Protein AF-A0A1N7EZH6-F1 (afdb_monomer_lite)

Organism: NCBI:txid58117

InterPro domains:
  IPR011146 HIT-like domain [PF01230] (11-40)
  IPR011146 HIT-like domain [PS51084] (1-46)
  IPR019808 Histidine triad, conserved site [PS00892] (20-38)
  IPR036265 HIT-like superfamily [G3DSA:3.30.428.10] (1-75)
  IPR036265 HIT-like superfamily [SSF54197] (7-59)

Radius of gyration: 16.42 Å; chains: 1; bounding box: 46×27×40 Å

pLDDT: mean 88.97, std 15.41, range [42.12, 97.94]

Foldseek 3Di:
DLQLCVQLPHDADGWDKDWQDDVVSVDPDPDGDIDIGGDDPPDPDDPDDDPDDDDPVVVVSSVVSSQVSCVVVVDDDPDPPDDDDDDD

Structure (mmCIF, N/CA/C/O backbone):
data_AF-A0A1N7EZH6-F1
#
_entry.id   AF-A0A1N7EZH6-F1
#
loop_
_atom_site.group_PDB
_atom_site.id
_atom_site.type_symbol
_atom_site.label_atom_id
_atom_site.label_alt_id
_atom_site.label_comp_id
_atom_site.label_asym_id
_atom_site.label_entity_id
_atom_site.label_seq_id
_atom_site.pdbx_PDB_ins_code
_atom_site.Cartn_x
_atom_site.Cartn_y
_atom_site.Cartn_z
_atom_site.occupancy
_atom_site.B_iso_or_equiv
_atom_site.auth_seq_id
_atom_site.auth_comp_id
_atom_site.auth_asym_id
_atom_site.auth_atom_id
_atom_site.pdbx_PDB_model_num
ATOM 1 N N . MET A 1 1 ? -4.364 -6.357 6.818 1.00 90.00 1 MET A N 1
ATOM 2 C CA . MET A 1 1 ? -4.441 -5.052 6.117 1.00 90.00 1 MET A CA 1
ATOM 3 C C . MET A 1 1 ? -5.797 -4.729 5.503 1.00 90.00 1 MET A C 1
ATOM 5 O O . MET A 1 1 ? -6.415 -3.799 5.991 1.00 90.00 1 MET A O 1
ATOM 9 N N . GLY A 1 2 ? -6.329 -5.465 4.516 1.00 95.56 2 GLY A N 1
ATOM 10 C CA . GLY A 1 2 ? -7.591 -5.064 3.854 1.00 95.56 2 GLY A CA 1
ATOM 11 C C . GLY A 1 2 ? -8.790 -4.819 4.789 1.00 95.56 2 GLY A C 1
ATOM 12 O O . GLY A 1 2 ? -9.519 -3.851 4.614 1.00 95.56 2 GLY A O 1
ATOM 13 N N . ARG A 1 3 ? -8.966 -5.636 5.840 1.00 96.62 3 ARG A N 1
ATOM 14 C CA . ARG A 1 3 ? -9.997 -5.379 6.868 1.00 96.62 3 ARG A CA 1
ATOM 15 C C . ARG A 1 3 ? -9.738 -4.111 7.688 1.00 96.62 3 ARG A C 1
ATOM 17 O O . ARG A 1 3 ? -10.700 -3.455 8.056 1.00 96.62 3 ARG A O 1
ATOM 24 N N . ALA A 1 4 ? -8.477 -3.801 7.982 1.00 97.00 4 ALA A N 1
ATOM 25 C CA . ALA A 1 4 ? -8.106 -2.617 8.753 1.00 97.00 4 ALA A CA 1
ATOM 26 C C . ALA A 1 4 ? -8.353 -1.348 7.935 1.00 97.00 4 ALA A C 1
ATOM 28 O O . ALA A 1 4 ? -8.984 -0.426 8.427 1.00 97.00 4 ALA A O 1
ATOM 29 N N . LEU A 1 5 ? -7.979 -1.355 6.651 1.00 97.62 5 LEU A N 1
ATOM 30 C CA . LEU A 1 5 ? -8.258 -0.253 5.725 1.00 97.62 5 LEU A CA 1
ATOM 31 C C . LEU A 1 5 ? -9.760 0.025 5.566 1.00 97.62 5 LEU A C 1
ATOM 33 O O . LEU A 1 5 ? -10.161 1.174 5.472 1.00 97.62 5 LEU A O 1
ATOM 37 N N . ARG A 1 6 ? -10.615 -1.005 5.587 1.00 97.25 6 ARG A N 1
ATOM 38 C CA . ARG A 1 6 ? -12.078 -0.809 5.582 1.00 97.25 6 ARG A CA 1
ATOM 39 C C . ARG A 1 6 ? -12.633 -0.250 6.897 1.00 97.25 6 ARG A C 1
ATOM 41 O O . ARG A 1 6 ? -13.767 0.211 6.927 1.00 97.25 6 ARG A O 1
ATOM 48 N N . ARG A 1 7 ? -11.870 -0.330 7.990 1.00 97.12 7 ARG A N 1
ATOM 49 C CA . ARG A 1 7 ? -12.251 0.158 9.326 1.00 97.12 7 ARG A CA 1
ATOM 50 C C . ARG A 1 7 ? -11.547 1.457 9.720 1.00 97.12 7 ARG A C 1
ATOM 52 O O . ARG A 1 7 ? -11.895 2.015 10.750 1.00 97.12 7 ARG A O 1
ATOM 59 N N . SER A 1 8 ? -10.594 1.941 8.924 1.00 96.88 8 SER A N 1
ATOM 60 C CA . SER A 1 8 ? -9.787 3.124 9.243 1.00 96.88 8 SER A CA 1
ATOM 61 C C . SER A 1 8 ? -10.505 4.455 9.011 1.00 96.88 8 SER A C 1
ATOM 63 O O . SER A 1 8 ? -9.982 5.500 9.377 1.00 96.88 8 SER A O 1
ATOM 65 N N . GLY A 1 9 ? -11.668 4.451 8.352 1.00 96.19 9 GLY A N 1
ATOM 66 C CA . GLY A 1 9 ? -12.341 5.673 7.894 1.00 96.19 9 GLY A CA 1
ATOM 67 C C . GLY A 1 9 ? -11.768 6.249 6.593 1.00 96.19 9 GLY A C 1
ATOM 68 O O . GLY A 1 9 ? -12.353 7.169 6.026 1.00 96.19 9 GLY A O 1
ATOM 69 N N . LEU A 1 10 ? -10.673 5.683 6.071 1.00 96.62 10 LEU A N 1
ATOM 70 C CA . LEU A 1 10 ? -10.221 5.953 4.707 1.00 96.62 10 LEU A CA 1
ATOM 71 C C . LEU A 1 10 ? -11.201 5.329 3.710 1.00 96.62 10 LEU A C 1
ATOM 73 O O . LEU A 1 10 ? -11.791 4.277 3.966 1.00 96.62 10 LEU A O 1
ATOM 77 N N . ARG A 1 11 ? -11.350 5.951 2.538 1.00 96.94 11 ARG A N 1
ATOM 78 C CA . ARG A 1 11 ? -12.209 5.411 1.480 1.00 96.94 11 ARG A CA 1
ATOM 79 C C . ARG A 1 11 ? -11.622 4.098 0.957 1.00 96.94 11 ARG A C 1
ATOM 81 O O . ARG A 1 11 ? -10.638 4.097 0.223 1.00 96.94 11 ARG A O 1
ATOM 88 N N . CYS A 1 12 ? -12.227 2.981 1.349 1.00 97.94 12 CYS A N 1
ATOM 89 C CA . CYS A 1 12 ? -11.785 1.645 0.978 1.00 97.94 12 CYS A CA 1
ATOM 90 C C . CYS A 1 12 ? -12.955 0.660 1.065 1.00 97.94 12 CYS A C 1
ATOM 92 O O . CYS A 1 12 ? -13.539 0.468 2.128 1.00 97.94 12 CYS A O 1
ATOM 94 N N . GLU A 1 13 ? -13.266 0.003 -0.046 1.00 97.88 13 GLU A N 1
ATOM 95 C CA . GLU A 1 13 ? -14.268 -1.065 -0.161 1.00 97.88 13 GLU A CA 1
ATOM 96 C C . GLU A 1 13 ? -13.597 -2.406 -0.519 1.00 97.88 13 GLU A C 1
ATOM 98 O O . GLU A 1 13 ? -14.053 -3.473 -0.109 1.00 97.88 13 GLU A O 1
ATOM 103 N N . GLY A 1 14 ? -12.446 -2.360 -1.198 1.00 97.44 14 GLY A N 1
ATOM 104 C CA . GLY A 1 14 ? -11.626 -3.513 -1.577 1.00 97.44 14 GLY A CA 1
ATOM 105 C C . GLY A 1 14 ? -10.130 -3.194 -1.542 1.00 97.44 14 GLY A C 1
ATOM 106 O O . GLY A 1 14 ? -9.738 -2.062 -1.276 1.00 97.44 14 GLY A O 1
ATOM 107 N N . VAL A 1 15 ? -9.279 -4.192 -1.793 1.00 97.94 15 VAL A N 1
ATOM 108 C CA . VAL A 1 15 ? -7.828 -3.983 -1.949 1.00 97.94 15 VAL A CA 1
ATOM 109 C C . VAL A 1 15 ? -7.278 -4.797 -3.114 1.00 97.94 15 VAL A C 1
ATOM 111 O O . VAL A 1 15 ? -7.661 -5.954 -3.276 1.00 97.94 15 VAL A O 1
ATOM 114 N N . ASN A 1 16 ? -6.338 -4.221 -3.864 1.00 97.44 16 ASN A N 1
ATOM 115 C CA . ASN A 1 16 ? -5.428 -4.992 -4.711 1.00 97.44 16 ASN A CA 1
ATOM 116 C C . ASN A 1 16 ? -4.148 -5.284 -3.923 1.00 97.44 16 ASN A C 1
ATOM 118 O O . ASN A 1 16 ? -3.632 -4.404 -3.233 1.00 97.44 16 ASN A O 1
ATOM 122 N N . ILE A 1 17 ? -3.632 -6.504 -4.061 1.00 97.31 17 ILE A N 1
ATOM 123 C CA . ILE A 1 17 ? -2.285 -6.871 -3.622 1.00 97.31 17 ILE A CA 1
ATOM 124 C C . ILE A 1 17 ? -1.436 -7.039 -4.874 1.00 97.31 17 ILE A C 1
ATOM 126 O O . ILE A 1 17 ? -1.854 -7.725 -5.806 1.00 97.31 17 ILE A O 1
ATOM 130 N N . PHE A 1 18 ? -0.270 -6.406 -4.894 1.00 96.25 18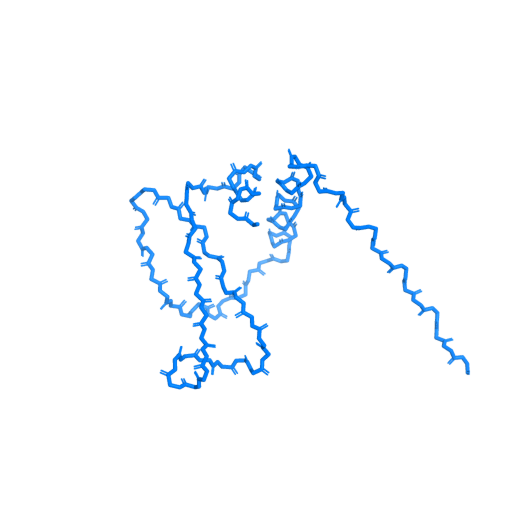 PHE A N 1
ATOM 131 C CA . PHE A 1 18 ? 0.674 -6.502 -5.999 1.00 96.25 18 PHE A CA 1
ATOM 132 C C . PHE A 1 18 ? 2.066 -6.817 -5.454 1.00 96.25 18 PHE A C 1
ATOM 134 O O . PHE A 1 18 ? 2.548 -6.153 -4.534 1.00 96.25 18 PHE A O 1
ATOM 141 N N . LEU A 1 19 ? 2.673 -7.855 -6.023 1.00 97.19 19 LEU A N 1
ATOM 142 C CA . LEU A 1 19 ? 4.043 -8.278 -5.777 1.00 97.19 19 LEU A CA 1
ATOM 143 C C . LEU A 1 19 ? 4.786 -8.178 -7.107 1.00 97.19 19 LEU A C 1
ATOM 145 O O . LEU A 1 19 ? 4.401 -8.847 -8.066 1.00 97.19 19 LEU A O 1
ATOM 149 N N . ALA A 1 20 ? 5.832 -7.361 -7.140 1.00 97.19 20 ALA A N 1
ATOM 150 C CA . ALA A 1 20 ? 6.802 -7.360 -8.221 1.00 97.19 20 ALA A CA 1
ATOM 151 C C . ALA A 1 20 ? 7.979 -8.250 -7.805 1.00 97.19 20 ALA A C 1
ATOM 153 O O . ALA A 1 20 ? 8.716 -7.903 -6.882 1.00 97.19 20 ALA A O 1
ATOM 154 N N . ASP A 1 21 ? 8.112 -9.410 -8.447 1.00 97.69 21 ASP A N 1
ATOM 155 C CA . ASP A 1 21 ? 9.199 -10.364 -8.214 1.00 97.69 21 ASP A CA 1
ATOM 156 C C . ASP A 1 21 ? 10.125 -10.389 -9.436 1.00 97.69 21 ASP A C 1
ATOM 158 O O . ASP A 1 21 ? 9.796 -10.956 -10.481 1.00 97.69 21 ASP A O 1
ATOM 162 N N . GLY A 1 22 ? 11.258 -9.699 -9.314 1.00 97.94 22 GLY A N 1
ATOM 163 C CA . GLY A 1 22 ? 12.223 -9.482 -10.384 1.00 97.94 22 GLY A CA 1
ATOM 164 C C . GLY A 1 22 ? 11.974 -8.213 -11.206 1.00 97.94 22 GLY A C 1
ATOM 165 O O . GLY A 1 22 ? 10.859 -7.705 -11.330 1.00 97.94 22 GLY A O 1
ATOM 166 N N . GLU A 1 23 ? 13.049 -7.706 -11.810 1.00 97.44 23 GLU A N 1
ATOM 167 C CA . GLU A 1 23 ? 13.061 -6.464 -12.598 1.00 97.44 23 GLU A CA 1
ATOM 168 C C . GLU A 1 23 ? 12.014 -6.469 -13.727 1.00 97.44 23 GLU A C 1
ATOM 170 O O . GLU A 1 23 ? 11.260 -5.511 -13.887 1.00 97.44 23 GLU A O 1
ATOM 175 N N . ALA A 1 24 ? 11.885 -7.586 -14.456 1.00 97.31 24 ALA A N 1
ATOM 176 C CA . ALA A 1 24 ? 10.911 -7.740 -15.543 1.00 97.31 24 ALA A CA 1
ATOM 177 C C . ALA A 1 24 ? 9.441 -7.663 -15.077 1.00 97.31 24 ALA A C 1
ATOM 179 O O . ALA A 1 24 ? 8.551 -7.423 -15.892 1.00 97.31 24 ALA A O 1
ATOM 180 N N . ALA A 1 25 ? 9.188 -7.860 -13.780 1.00 96.25 25 ALA A N 1
ATOM 181 C CA . ALA A 1 25 ? 7.881 -7.718 -13.145 1.00 96.25 25 ALA A CA 1
ATOM 182 C C . ALA A 1 25 ? 7.685 -6.338 -12.482 1.00 96.25 25 ALA A C 1
ATOM 184 O O . ALA A 1 25 ? 6.757 -6.182 -11.688 1.00 96.25 25 ALA A O 1
ATOM 185 N N . PHE A 1 26 ? 8.524 -5.349 -12.821 1.00 94.06 26 PHE A N 1
ATOM 186 C CA . PHE A 1 26 ? 8.529 -3.977 -12.290 1.00 94.06 26 PHE A CA 1
ATOM 187 C C . PHE A 1 26 ? 9.087 -3.823 -10.865 1.00 94.06 26 PHE A C 1
ATOM 189 O O . PHE A 1 26 ? 8.706 -2.899 -10.146 1.00 94.06 26 PHE A O 1
ATOM 196 N N . GLN A 1 27 ? 9.988 -4.709 -10.427 1.00 96.44 27 GLN A N 1
ATOM 197 C CA . GLN A 1 27 ? 10.648 -4.546 -9.131 1.00 96.44 27 GLN A CA 1
ATOM 198 C C . GLN A 1 27 ? 11.816 -3.560 -9.234 1.00 96.44 27 GLN A C 1
ATOM 200 O O . GLN A 1 27 ? 12.822 -3.852 -9.874 1.00 96.44 27 GLN A O 1
ATOM 205 N N . GLU A 1 28 ? 11.711 -2.426 -8.542 1.00 93.44 28 GLU A N 1
ATOM 206 C CA . GLU A 1 28 ? 12.798 -1.436 -8.450 1.00 93.44 28 GLU A CA 1
ATOM 207 C C . GLU A 1 28 ? 13.549 -1.506 -7.108 1.00 93.44 28 GLU A C 1
ATOM 209 O O . GLU A 1 28 ? 14.751 -1.250 -7.042 1.00 93.44 28 GLU A O 1
ATOM 214 N N . VAL A 1 29 ? 12.862 -1.895 -6.025 1.00 95.62 29 VAL A N 1
ATOM 215 C CA . VAL A 1 29 ? 13.455 -2.055 -4.687 1.00 95.62 29 VAL A CA 1
ATOM 216 C C . VAL A 1 29 ? 13.601 -3.541 -4.359 1.00 95.62 29 VAL A C 1
ATOM 218 O O . VAL A 1 29 ? 12.619 -4.242 -4.105 1.00 95.62 29 VAL A O 1
ATOM 221 N N . PHE A 1 30 ? 14.845 -4.021 -4.312 1.00 97.19 30 PHE A N 1
ATOM 222 C CA . PHE A 1 30 ? 15.197 -5.425 -4.052 1.00 97.19 30 PHE A CA 1
ATOM 223 C C . PHE A 1 30 ? 15.158 -5.795 -2.558 1.00 97.19 30 PHE A C 1
ATOM 225 O O . PHE A 1 30 ? 16.097 -6.340 -1.986 1.00 97.19 30 PHE A O 1
ATOM 232 N N . HIS A 1 31 ? 14.028 -5.497 -1.926 1.00 97.81 31 HIS A N 1
ATOM 233 C CA . HIS A 1 31 ? 13.604 -5.998 -0.622 1.00 97.81 31 HIS A CA 1
ATOM 234 C C . HIS A 1 31 ? 12.206 -6.572 -0.840 1.00 97.81 31 HIS A C 1
ATOM 236 O O . HIS A 1 31 ? 11.394 -5.905 -1.470 1.00 97.81 31 HIS A O 1
ATOM 242 N N . PHE A 1 32 ? 11.889 -7.775 -0.357 1.00 97.62 32 PHE A N 1
ATOM 243 C CA . PHE A 1 32 ? 10.531 -8.315 -0.492 1.00 97.62 32 PHE A CA 1
ATOM 244 C C . PHE A 1 32 ? 9.483 -7.356 0.102 1.00 97.62 32 PHE A C 1
ATOM 246 O O . PHE A 1 32 ? 9.433 -7.143 1.311 1.00 97.62 32 PHE A O 1
ATOM 253 N N . HIS A 1 33 ? 8.627 -6.783 -0.737 1.00 97.56 33 HIS A N 1
ATOM 254 C CA . HIS A 1 33 ? 7.550 -5.911 -0.291 1.00 97.56 33 HIS A CA 1
ATOM 255 C C . HIS A 1 33 ? 6.279 -6.195 -1.079 1.00 97.56 33 HIS A C 1
ATOM 257 O O . HIS A 1 33 ? 6.305 -6.611 -2.235 1.00 97.56 33 HIS A O 1
ATOM 263 N N . LEU A 1 34 ? 5.147 -5.975 -0.419 1.00 96.94 34 LEU A N 1
ATOM 264 C CA . LEU A 1 34 ? 3.828 -6.103 -1.017 1.00 96.94 34 LEU A CA 1
ATOM 265 C C . LEU A 1 34 ? 3.193 -4.724 -1.074 1.00 96.94 34 LEU A C 1
ATOM 267 O O . LEU A 1 34 ? 3.032 -4.068 -0.043 1.00 96.94 34 LEU A O 1
ATOM 271 N N . HIS A 1 35 ? 2.773 -4.313 -2.264 1.00 96.31 35 HIS A N 1
ATOM 272 C CA . HIS A 1 35 ? 1.912 -3.150 -2.393 1.00 96.31 35 HIS A CA 1
ATOM 273 C C . HIS A 1 35 ? 0.481 -3.533 -2.021 1.00 96.31 35 HIS A C 1
ATOM 275 O O . HIS A 1 35 ? -0.051 -4.553 -2.469 1.00 96.31 35 HIS A O 1
ATOM 281 N N . VAL A 1 36 ? -0.153 -2.689 -1.211 1.00 96.94 36 VAL A N 1
ATOM 282 C CA . VAL A 1 36 ? -1.564 -2.806 -0.840 1.00 96.94 36 VAL A CA 1
ATOM 283 C C . VAL A 1 36 ? -2.265 -1.540 -1.306 1.00 96.94 36 VAL A C 1
ATOM 285 O O . VAL A 1 36 ? -2.057 -0.477 -0.730 1.00 96.94 36 VAL A O 1
ATOM 288 N N . PHE A 1 37 ? -3.103 -1.650 -2.334 1.00 96.12 37 PHE A N 1
ATOM 289 C CA . PHE A 1 37 ? -3.817 -0.506 -2.901 1.00 96.12 37 PHE A CA 1
ATOM 290 C C . PHE A 1 37 ? -5.282 -0.512 -2.445 1.00 96.12 37 PHE A C 1
ATOM 292 O O . PHE A 1 37 ? -6.013 -1.426 -2.839 1.00 96.12 37 PHE A O 1
ATOM 299 N N . PRO A 1 38 ? -5.739 0.457 -1.627 1.00 96.75 38 PRO A N 1
ATOM 300 C CA . PRO A 1 38 ? -7.158 0.634 -1.312 1.00 96.75 38 PRO A CA 1
ATOM 301 C C . PRO A 1 38 ? -7.969 0.936 -2.577 1.00 96.75 38 PRO A C 1
ATOM 303 O O . PRO A 1 38 ? -7.539 1.735 -3.404 1.00 96.75 38 PRO A O 1
ATOM 306 N N . ARG A 1 39 ? -9.137 0.304 -2.725 1.00 97.62 39 ARG A N 1
ATOM 307 C CA . ARG A 1 39 ? -10.013 0.416 -3.903 1.00 97.62 39 ARG A CA 1
ATOM 308 C C . ARG A 1 39 ? -11.438 0.763 -3.512 1.00 97.62 39 ARG A C 1
ATOM 310 O O . ARG A 1 39 ? -11.883 0.384 -2.428 1.00 97.62 39 ARG A O 1
ATOM 317 N N . PHE A 1 40 ? -12.169 1.405 -4.413 1.00 97.62 40 PHE A N 1
ATOM 318 C CA . PHE A 1 40 ? -13.597 1.695 -4.259 1.00 97.62 40 PHE A CA 1
ATOM 319 C C . PHE A 1 40 ? -14.316 1.655 -5.611 1.00 97.62 40 PHE A C 1
ATOM 321 O O . PHE A 1 40 ? -13.692 1.833 -6.659 1.00 97.62 40 PHE A O 1
ATOM 328 N N . VAL A 1 41 ? -15.630 1.404 -5.607 1.00 97.25 41 VAL A N 1
ATOM 329 C CA . VAL A 1 41 ? -16.411 1.337 -6.852 1.00 97.25 41 VAL A CA 1
ATOM 330 C C . VAL A 1 41 ? -16.266 2.637 -7.652 1.00 97.25 41 VAL A C 1
ATOM 332 O O . VAL A 1 41 ? -16.447 3.739 -7.129 1.00 97.25 41 VAL A O 1
ATOM 335 N N . GLY A 1 42 ? -15.940 2.492 -8.939 1.00 96.50 42 GLY A N 1
ATOM 336 C CA . GLY A 1 42 ? -15.781 3.607 -9.874 1.00 96.50 42 GLY A CA 1
ATOM 337 C C . GLY A 1 42 ? -14.449 4.356 -9.778 1.00 96.50 42 GLY A C 1
ATOM 338 O O . GLY A 1 42 ? -14.334 5.425 -10.375 1.00 96.50 42 GLY A O 1
ATOM 339 N N . ASP A 1 43 ? -13.451 3.846 -9.046 1.00 95.88 43 ASP A N 1
ATOM 340 C CA . ASP A 1 43 ? -12.105 4.423 -9.103 1.00 95.88 43 ASP A CA 1
ATOM 341 C C . ASP A 1 43 ? -11.434 4.198 -10.476 1.00 95.88 43 ASP A C 1
ATOM 343 O O . ASP A 1 43 ? -11.751 3.266 -11.217 1.00 95.88 43 ASP A O 1
ATOM 347 N N . ALA A 1 44 ? -10.503 5.084 -10.832 1.00 94.62 44 ALA A N 1
ATOM 348 C CA . ALA A 1 44 ? -9.774 5.041 -12.100 1.00 94.62 44 ALA A CA 1
ATOM 349 C C . ALA A 1 44 ? -8.394 4.376 -11.948 1.00 94.62 44 ALA A C 1
ATOM 351 O O . ALA A 1 44 ? -7.426 4.834 -12.552 1.00 94.62 44 ALA A O 1
ATOM 352 N N . PHE A 1 45 ? -8.279 3.355 -11.088 1.00 93.62 45 PHE A N 1
ATOM 353 C CA . PHE A 1 45 ? -6.989 2.803 -10.666 1.00 93.62 45 PHE A CA 1
ATOM 354 C C . PHE A 1 45 ? -6.061 2.448 -11.834 1.00 93.62 45 PHE A C 1
ATOM 356 O O . PHE A 1 45 ? -6.407 1.673 -12.728 1.00 93.62 45 PHE A O 1
ATOM 363 N N . ARG A 1 46 ? -4.842 2.981 -11.757 1.00 91.38 46 ARG A N 1
ATOM 364 C CA . ARG A 1 46 ? -3.692 2.659 -12.598 1.00 91.38 46 ARG A CA 1
ATOM 365 C C . ARG A 1 46 ? -2.472 2.543 -11.695 1.00 91.38 46 ARG A C 1
ATOM 367 O O . ARG A 1 46 ? -2.390 3.232 -10.681 1.00 91.38 46 ARG A O 1
ATOM 374 N N . ILE A 1 47 ? -1.536 1.676 -12.064 1.00 87.88 47 ILE A N 1
ATOM 375 C CA . ILE A 1 47 ? -0.208 1.666 -11.450 1.00 87.88 47 ILE A CA 1
ATOM 376 C C . ILE A 1 47 ? 0.622 2.671 -12.244 1.00 87.88 47 ILE A C 1
ATOM 378 O O . ILE A 1 47 ? 1.054 2.387 -13.357 1.00 87.88 47 ILE A O 1
ATOM 382 N N . GLU A 1 48 ? 0.762 3.869 -11.691 1.00 85.56 48 GLU A N 1
ATOM 383 C CA . GLU A 1 48 ? 1.530 4.966 -12.273 1.00 85.56 48 GLU A CA 1
ATOM 384 C C . GLU A 1 48 ? 2.392 5.617 -11.189 1.00 85.56 48 GLU A C 1
ATOM 386 O O . GLU A 1 48 ? 1.967 5.762 -10.040 1.00 85.56 48 GLU A O 1
ATOM 391 N N . ALA A 1 49 ? 3.623 5.987 -11.541 1.00 77.25 49 ALA A N 1
ATOM 392 C CA . ALA A 1 49 ? 4.524 6.650 -10.613 1.00 77.25 49 ALA A CA 1
ATOM 393 C C . ALA A 1 49 ? 4.191 8.145 -10.539 1.00 77.25 49 ALA A C 1
ATOM 395 O O . ALA A 1 49 ? 4.328 8.876 -11.522 1.00 77.25 49 ALA A O 1
ATOM 396 N N . ASN A 1 50 ? 3.785 8.608 -9.357 1.00 81.31 50 ASN A N 1
ATOM 397 C CA . ASN A 1 50 ? 3.740 10.029 -9.034 1.00 81.31 50 ASN A CA 1
ATOM 398 C C . ASN A 1 50 ? 4.941 10.370 -8.147 1.00 81.31 50 ASN A C 1
ATOM 400 O O . ASN A 1 50 ? 4.977 9.999 -6.977 1.00 81.31 50 ASN A O 1
ATOM 404 N N . TRP A 1 51 ? 5.908 11.096 -8.707 1.0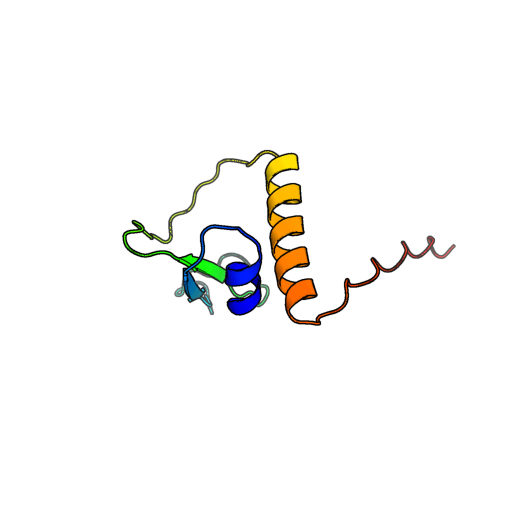0 83.81 51 TRP A N 1
ATOM 405 C CA . TRP A 1 51 ? 7.141 11.498 -8.019 1.00 83.81 51 TRP A CA 1
ATOM 406 C C . TRP A 1 51 ? 6.971 12.715 -7.095 1.00 83.81 51 TRP A C 1
ATOM 408 O O . TRP A 1 51 ? 7.949 13.225 -6.553 1.00 83.81 51 TRP A O 1
ATOM 418 N N . GLY A 1 52 ? 5.745 13.214 -6.925 1.00 89.44 52 GLY A N 1
ATOM 419 C CA . GLY A 1 52 ? 5.445 14.310 -6.014 1.00 89.44 52 GLY A CA 1
ATOM 420 C C . GLY A 1 52 ? 5.522 13.887 -4.546 1.00 89.44 52 GLY A C 1
ATOM 421 O O . GLY A 1 52 ? 4.975 12.861 -4.142 1.00 89.44 52 GLY A O 1
ATOM 422 N N . THR A 1 53 ? 6.148 14.719 -3.718 1.00 88.69 53 THR A N 1
ATOM 423 C CA . THR A 1 53 ? 6.194 14.518 -2.267 1.00 88.69 53 THR A CA 1
ATOM 424 C C . THR A 1 53 ? 4.873 14.946 -1.627 1.00 88.69 53 THR A C 1
ATOM 426 O O . THR A 1 53 ? 4.361 16.034 -1.895 1.00 88.69 53 THR A O 1
ATOM 429 N N . ARG A 1 54 ? 4.310 14.106 -0.753 1.00 91.62 54 ARG A N 1
ATOM 430 C CA . ARG A 1 54 ? 3.143 14.466 0.067 1.00 91.62 54 ARG A CA 1
ATOM 431 C C . ARG A 1 54 ? 3.598 15.113 1.372 1.00 91.62 54 ARG A C 1
ATOM 433 O O . ARG A 1 54 ? 4.645 14.754 1.904 1.00 91.62 54 ARG A O 1
ATOM 440 N N . ASP A 1 55 ? 2.802 16.050 1.885 1.00 96.19 55 ASP A N 1
ATOM 441 C CA . ASP A 1 55 ? 3.074 16.679 3.178 1.00 96.19 55 ASP A CA 1
ATOM 442 C C . ASP A 1 55 ? 3.120 15.637 4.303 1.00 96.19 55 ASP A C 1
ATOM 444 O O . ASP A 1 55 ? 2.279 14.733 4.365 1.00 96.19 55 ASP A O 1
ATOM 448 N N . ARG A 1 56 ? 4.096 15.779 5.206 1.00 96.00 56 ARG A N 1
ATOM 449 C CA . ARG A 1 56 ? 4.337 14.785 6.252 1.00 96.00 56 ARG A CA 1
ATOM 450 C C . ARG A 1 56 ? 3.138 14.628 7.188 1.00 96.00 56 ARG A C 1
ATOM 452 O O . ARG A 1 56 ? 2.808 13.501 7.543 1.00 96.00 56 ARG A O 1
ATOM 459 N N . SER A 1 57 ? 2.438 15.716 7.511 1.00 97.44 57 SER A N 1
ATOM 460 C CA . SER A 1 57 ? 1.289 15.668 8.424 1.00 97.44 57 SER A CA 1
ATOM 461 C C . SER A 1 57 ? 0.095 14.903 7.843 1.00 97.44 57 SER A C 1
ATOM 463 O O . SER A 1 57 ? -0.697 14.324 8.588 1.00 97.44 57 SER A O 1
ATOM 465 N N . LEU A 1 58 ? -0.037 14.869 6.511 1.00 96.38 58 LEU A N 1
ATOM 466 C CA . LEU A 1 58 ? -1.052 14.058 5.839 1.00 96.38 58 LEU A CA 1
ATOM 467 C C . LEU A 1 58 ? -0.702 12.572 5.923 1.00 96.38 58 LEU A C 1
ATOM 469 O O . LEU A 1 58 ? -1.568 11.771 6.264 1.00 96.38 58 LEU A O 1
ATOM 473 N N . LEU A 1 59 ? 0.567 12.226 5.685 1.00 95.81 59 LEU A N 1
ATOM 474 C CA . LEU A 1 59 ? 1.051 10.850 5.810 1.00 95.81 59 LEU A CA 1
ATOM 475 C C . LEU A 1 59 ? 0.872 10.320 7.238 1.00 95.81 59 LEU A C 1
ATOM 477 O O . LEU A 1 59 ? 0.400 9.201 7.415 1.00 95.81 59 LEU A O 1
ATOM 481 N N . ASP A 1 60 ? 1.191 11.131 8.250 1.00 97.50 60 ASP A N 1
ATOM 482 C CA . ASP A 1 60 ? 1.030 10.747 9.657 1.00 97.50 60 ASP A CA 1
ATOM 483 C C . ASP A 1 60 ? -0.448 10.52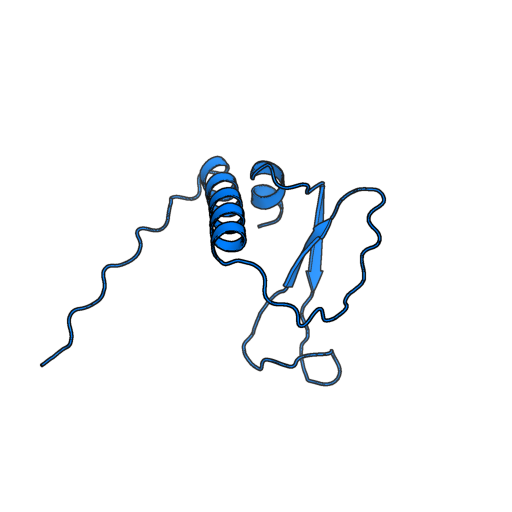5 10.014 1.00 97.50 60 ASP A C 1
A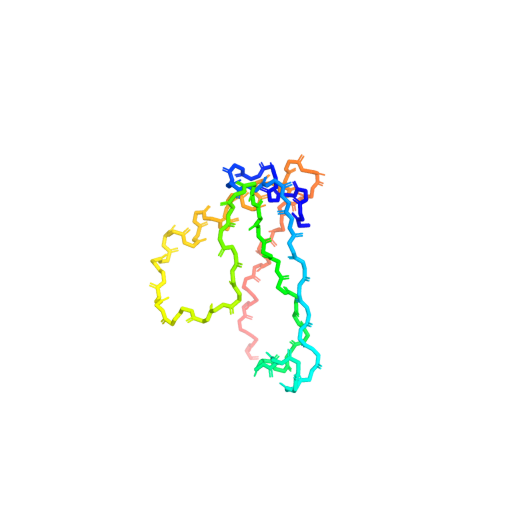TOM 485 O O . ASP A 1 60 ? -0.797 9.534 10.653 1.00 97.50 60 ASP A O 1
ATOM 489 N N . ARG A 1 61 ? -1.345 11.394 9.532 1.00 97.81 61 ARG A N 1
ATOM 490 C CA . ARG A 1 61 ? -2.795 11.242 9.734 1.00 97.81 61 ARG A CA 1
ATOM 491 C C . ARG A 1 61 ? -3.342 9.968 9.090 1.00 97.81 61 ARG A C 1
ATOM 493 O O . ARG A 1 61 ? -4.180 9.290 9.680 1.00 97.81 61 ARG A O 1
ATOM 500 N N . GLU A 1 62 ? -2.915 9.659 7.870 1.00 96.94 62 GLU A N 1
ATOM 501 C CA . GLU A 1 62 ? -3.344 8.450 7.164 1.00 96.94 62 GLU A CA 1
ATOM 502 C C . GLU A 1 62 ? -2.786 7.187 7.832 1.00 96.94 62 GLU A C 1
ATOM 504 O O . GLU A 1 62 ? -3.517 6.207 7.977 1.00 96.94 62 GLU A O 1
ATOM 509 N N . ALA A 1 63 ? -1.535 7.220 8.300 1.00 97.12 63 ALA A N 1
ATOM 510 C CA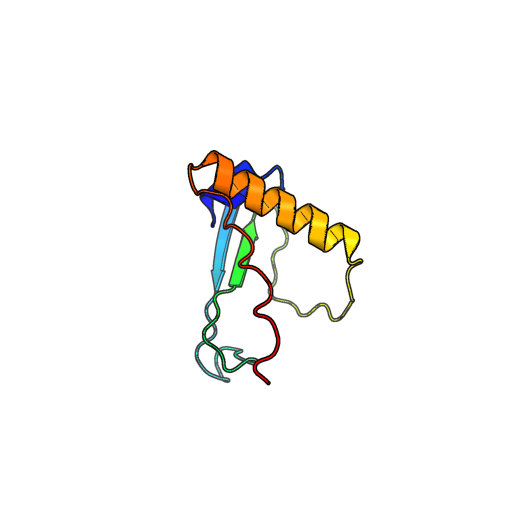 . ALA A 1 63 ? -0.944 6.133 9.074 1.00 97.12 63 ALA A CA 1
ATOM 511 C C . ALA A 1 63 ? -1.740 5.869 10.362 1.00 97.12 63 ALA A C 1
ATOM 513 O O . ALA A 1 63 ? -2.129 4.726 10.610 1.00 97.12 63 ALA A O 1
ATOM 514 N N . GLU A 1 64 ? -2.070 6.918 11.119 1.00 97.94 64 GLU A N 1
ATOM 515 C CA . GLU A 1 64 ? -2.871 6.825 12.345 1.00 97.94 64 GLU A CA 1
ATOM 516 C C . GLU A 1 64 ? -4.251 6.203 12.088 1.00 97.94 64 GLU A C 1
ATOM 518 O O . GLU A 1 64 ? -4.713 5.328 12.822 1.00 97.94 64 GLU A O 1
ATOM 523 N N . ALA A 1 65 ? -4.895 6.577 10.979 1.00 97.88 65 ALA A N 1
ATOM 524 C CA . ALA A 1 65 ? -6.157 5.973 10.571 1.00 97.88 65 ALA A CA 1
ATOM 525 C C . ALA A 1 65 ? -6.008 4.456 10.341 1.00 97.88 65 ALA A C 1
ATOM 527 O O . ALA A 1 65 ? -6.839 3.662 10.794 1.00 97.88 65 ALA A O 1
ATOM 528 N N . VAL A 1 66 ? -4.945 4.021 9.653 1.00 97.12 66 VAL A N 1
ATOM 529 C CA . VAL A 1 66 ? -4.674 2.589 9.432 1.00 97.12 66 VAL A CA 1
ATOM 530 C C . VAL A 1 66 ? -4.397 1.861 10.750 1.00 97.12 66 VAL A C 1
ATOM 532 O O . VAL A 1 66 ? -4.925 0.760 10.939 1.00 97.12 66 VAL A O 1
ATOM 535 N N . HIS A 1 67 ? -3.640 2.471 11.666 1.00 96.62 67 HIS A N 1
ATOM 536 C CA . HIS A 1 67 ? -3.402 1.950 13.016 1.00 96.62 67 HIS A CA 1
ATOM 537 C C . HIS A 1 67 ? -4.710 1.779 13.793 1.00 96.62 67 HIS A C 1
ATOM 539 O O . HIS A 1 67 ? -4.994 0.686 14.282 1.00 96.62 67 HIS A O 1
ATOM 545 N N . SER A 1 68 ? -5.574 2.792 13.793 1.00 96.88 68 SER A N 1
ATOM 546 C CA . SER A 1 68 ? -6.910 2.719 14.395 1.00 96.88 68 SER A CA 1
ATOM 547 C C . SER A 1 68 ? -7.756 1.584 13.798 1.00 96.88 68 SER A C 1
ATOM 549 O O . SER A 1 68 ? -8.419 0.833 14.516 1.00 96.88 68 SER A O 1
ATOM 551 N N . GLY A 1 69 ? -7.694 1.386 12.477 1.00 96.75 69 GLY A N 1
ATOM 552 C CA . GLY A 1 69 ? -8.367 0.275 11.801 1.00 96.75 69 GLY A CA 1
ATOM 553 C C . GLY A 1 69 ? -7.836 -1.110 12.200 1.00 96.75 69 GLY A C 1
ATOM 554 O O . GLY A 1 69 ? -8.600 -2.081 12.205 1.00 96.75 69 GLY A O 1
ATOM 555 N N . LEU A 1 70 ? -6.544 -1.223 12.534 1.00 96.19 70 LEU A N 1
ATOM 556 C CA . LEU A 1 70 ? -5.933 -2.437 13.089 1.00 96.19 70 LEU A CA 1
ATOM 557 C C . LEU A 1 70 ? -6.359 -2.656 14.546 1.00 96.19 70 LEU A C 1
ATOM 559 O O . LEU A 1 70 ? -6.787 -3.762 14.883 1.00 96.19 70 LEU A O 1
ATOM 563 N N . ALA A 1 71 ? -6.335 -1.606 15.368 1.00 95.12 71 ALA A N 1
ATOM 564 C CA . ALA A 1 71 ? -6.780 -1.644 16.760 1.00 95.12 71 ALA A CA 1
ATOM 565 C C . ALA A 1 71 ? -8.241 -2.102 16.881 1.00 95.12 71 ALA A C 1
ATOM 567 O O . ALA A 1 71 ? -8.563 -2.991 17.669 1.00 95.12 71 ALA A O 1
ATOM 568 N N . ALA A 1 72 ? -9.121 -1.609 16.004 1.00 94.31 72 ALA A N 1
ATOM 569 C CA . ALA A 1 72 ? -10.525 -2.021 15.938 1.00 94.31 72 ALA A CA 1
ATOM 570 C C . ALA A 1 72 ? -10.738 -3.507 15.571 1.00 94.31 72 ALA A C 1
ATOM 572 O O . ALA A 1 72 ? -11.849 -4.026 15.696 1.00 94.31 72 ALA A O 1
ATOM 573 N N . LEU A 1 73 ? -9.705 -4.200 15.081 1.00 94.31 73 LEU A N 1
ATOM 574 C CA . LEU A 1 73 ? -9.718 -5.643 14.819 1.00 94.31 73 LEU A CA 1
ATOM 575 C C . LEU A 1 73 ? -9.116 -6.466 15.969 1.00 94.31 73 LEU A C 1
ATOM 577 O O . LEU A 1 73 ? -9.007 -7.683 15.827 1.00 94.31 73 LEU A O 1
ATOM 581 N N . GLY A 1 74 ? -8.732 -5.825 17.075 1.00 89.88 74 GLY A N 1
ATOM 582 C CA . GLY A 1 74 ? -8.098 -6.473 18.221 1.00 89.88 74 GLY A CA 1
ATOM 583 C C . GLY A 1 74 ? -6.595 -6.703 18.057 1.00 89.88 74 GLY A C 1
ATOM 584 O O . GLY A 1 74 ? -6.029 -7.494 18.806 1.00 89.88 74 GLY A O 1
ATOM 585 N N . PHE A 1 75 ? -5.940 -6.047 17.089 1.00 81.25 75 PHE A N 1
ATOM 586 C CA . PHE A 1 75 ? -4.478 -6.013 17.049 1.00 81.25 75 PHE A CA 1
ATOM 587 C C . PHE A 1 75 ? -3.992 -4.922 18.009 1.00 81.25 75 PHE A C 1
ATOM 589 O O . PHE A 1 75 ? -4.423 -3.780 17.855 1.00 81.25 75 PHE A O 1
ATOM 596 N N . PRO A 1 76 ? -3.143 -5.239 19.001 1.00 68.50 76 PRO A N 1
ATOM 597 C CA . PRO A 1 76 ? -2.639 -4.234 19.923 1.00 68.50 76 PRO A CA 1
ATOM 598 C C . PRO A 1 76 ? -1.812 -3.189 19.173 1.00 68.50 76 PRO A C 1
ATOM 600 O O . PRO A 1 76 ? -1.181 -3.481 18.153 1.00 68.50 76 PRO A O 1
ATOM 603 N N . GLU A 1 77 ? -1.813 -1.969 19.697 1.00 62.88 77 GLU A N 1
ATOM 604 C CA . GLU A 1 77 ? -0.847 -0.957 19.300 1.00 62.88 77 GLU A CA 1
ATOM 605 C C . GLU A 1 77 ? 0.548 -1.496 19.638 1.00 62.88 77 GLU A C 1
ATOM 607 O O . GLU A 1 77 ? 0.803 -1.931 20.761 1.00 62.88 77 GLU A O 1
ATOM 612 N N . MET A 1 78 ? 1.426 -1.585 18.638 1.00 57.69 78 MET A N 1
ATOM 613 C CA . MET A 1 78 ? 2.806 -1.993 18.876 1.00 57.69 78 MET A CA 1
ATOM 614 C C . MET A 1 78 ? 3.447 -0.895 19.721 1.00 57.69 78 MET A C 1
ATOM 616 O O . MET A 1 78 ? 3.598 0.221 19.225 1.00 57.69 78 MET A O 1
ATOM 620 N N . GLU A 1 79 ? 3.820 -1.192 20.969 1.00 54.72 79 GLU A N 1
ATOM 621 C CA . GLU A 1 79 ? 4.668 -0.288 21.744 1.00 54.72 79 GLU A CA 1
ATOM 622 C C . GLU A 1 79 ? 5.903 0.020 20.897 1.00 54.72 79 GLU A C 1
ATOM 624 O O . GLU A 1 79 ? 6.638 -0.886 20.489 1.00 54.72 79 GLU A O 1
ATOM 629 N N . THR A 1 80 ? 6.101 1.294 20.567 1.00 55.75 80 THR A N 1
ATOM 630 C CA 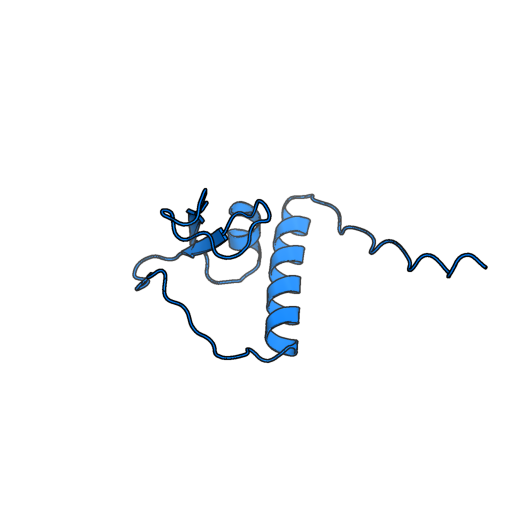. THR A 1 80 ? 7.275 1.757 19.837 1.00 55.75 80 THR A CA 1
ATOM 631 C C . THR A 1 80 ? 8.483 1.452 20.711 1.00 55.75 80 THR A C 1
ATOM 633 O O . THR A 1 80 ? 8.777 2.193 21.648 1.00 55.75 80 THR A O 1
ATOM 636 N N . GLY A 1 81 ? 9.132 0.312 20.455 1.00 44.28 81 GLY A N 1
ATOM 637 C CA . GLY A 1 81 ? 10.302 -0.145 21.191 1.00 44.28 81 GLY A CA 1
ATOM 638 C C . GLY A 1 81 ? 11.280 1.009 21.359 1.00 44.28 81 GLY A C 1
ATOM 639 O O . GLY A 1 81 ? 11.671 1.651 20.380 1.00 44.28 81 GLY A O 1
ATOM 640 N N . GLY A 1 82 ? 11.587 1.313 22.620 1.00 42.12 82 GLY A N 1
ATOM 641 C CA . GLY A 1 82 ? 12.452 2.411 23.010 1.00 42.12 82 GLY A CA 1
ATOM 642 C C . GLY A 1 82 ? 13.747 2.402 22.208 1.00 42.12 82 GLY A C 1
ATOM 643 O O . GLY A 1 82 ? 14.325 1.350 21.938 1.00 42.12 82 GLY A O 1
ATOM 644 N N . ARG A 1 83 ? 14.196 3.601 21.832 1.00 47.97 83 ARG A N 1
ATOM 645 C CA . ARG A 1 83 ? 15.552 3.834 21.335 1.00 47.97 83 ARG A CA 1
ATOM 646 C C . ARG A 1 83 ? 16.520 3.120 22.279 1.00 47.97 83 ARG A C 1
ATOM 648 O O . ARG A 1 83 ? 16.629 3.508 23.439 1.00 47.97 83 ARG A O 1
ATOM 655 N N . SER A 1 84 ? 17.180 2.073 21.797 1.00 51.12 84 SER A N 1
ATOM 656 C CA . SER A 1 84 ? 18.329 1.500 22.483 1.00 51.12 84 SER A CA 1
ATOM 657 C C . SER A 1 84 ? 19.393 2.592 22.573 1.00 51.12 84 SER A C 1
ATOM 659 O O . SER A 1 84 ? 19.833 3.109 21.543 1.00 51.12 84 SER A O 1
ATOM 661 N N . GLU A 1 85 ? 19.744 2.964 23.800 1.00 47.56 85 GLU A N 1
ATOM 662 C CA . GLU A 1 85 ? 20.908 3.781 24.145 1.00 47.56 85 GLU A CA 1
ATOM 663 C C . GLU A 1 85 ? 22.159 3.303 23.375 1.00 47.56 85 GLU A C 1
ATOM 665 O O . GLU A 1 85 ? 22.303 2.097 23.136 1.00 47.56 85 GLU A O 1
ATOM 670 N N . PRO A 1 86 ? 23.069 4.207 22.969 1.00 53.41 86 PRO A N 1
ATOM 671 C CA . PRO A 1 86 ? 24.288 3.813 22.276 1.00 53.41 86 PRO A CA 1
ATOM 672 C C . PRO A 1 86 ? 25.168 2.980 23.215 1.00 53.41 86 PRO A C 1
ATOM 674 O O . PRO A 1 86 ? 25.489 3.406 24.324 1.00 53.41 86 PRO A O 1
ATOM 677 N N . LEU A 1 87 ? 25.556 1.785 22.766 1.00 50.50 87 LEU A N 1
ATOM 678 C CA . LEU A 1 87 ? 26.557 0.975 23.451 1.00 50.50 87 LEU A CA 1
ATOM 679 C C . LEU A 1 87 ? 27.899 1.724 23.365 1.00 50.50 87 LEU A C 1
ATOM 681 O O . LEU A 1 87 ? 28.378 1.993 22.262 1.00 50.50 87 LEU A O 1
ATOM 685 N N . THR A 1 88 ? 28.437 2.106 24.524 1.00 63.84 88 THR A N 1
ATOM 686 C CA . THR A 1 88 ? 29.795 2.652 24.705 1.00 63.84 88 THR A CA 1
ATOM 687 C C . THR A 1 88 ? 30.872 1.728 24.168 1.00 63.84 88 THR A C 1
ATOM 689 O O . THR A 1 88 ? 30.718 0.501 24.375 1.00 63.84 88 THR A O 1
#

Secondary structure (DSSP, 8-state):
-HHHHTTSSSS-SEEEEE---SGGGT--S-S---EEEEE-TT---------PPPPHHHHHHHHHHHHHHHHTTTPPP-----------

Sequence (88 aa):
MGRALRRSGLRCEGVNIFLADGEAAFQEVFHFHLHVFPRFVGDAFRIEANWGTRDRSLLDREAEAVHSGLAALGFPEMETGGRSEPLT